Protein AF-A0A7V1NPE7-F1 (afdb_monomer)

Sequence (111 aa):
MKSLKILALRIFLSIFAISLVIPVFSGVSFAKFYCPLGYSYNSKIHLCVGKKGLKGYNAIPSTKINVFKEKNRTYTCPNGYVYSKKMQLCEGTGHFKGNTAQPTVEPIVQK

Radius of gyration: 28.36 Å; Cα contacts (8 Å, |Δi|>4): 154; chains: 1; bounding box: 99×27×64 Å

Solvent-accessible surface area (backbone atoms only — not comparable to full-atom values): 7250 Å² total; per-residue (Å²): 141,84,93,76,82,74,74,78,78,69,64,79,79,75,79,84,80,80,78,80,79,67,79,77,73,70,76,82,77,73,81,60,71,47,30,56,72,61,35,42,76,37,83,93,74,69,31,11,38,27,45,78,97,36,54,92,44,73,44,83,48,33,76,61,71,74,74,77,86,67,90,61,58,47,74,47,47,61,92,57,35,47,73,34,82,90,68,52,28,12,38,28,39,80,96,38,52,91,44,71,32,58,50,49,75,46,74,61,79,83,126

Foldseek 3Di:
DDPPPPPPPPPVVVPPPDPDPPVPPPDPPDQDWADAPQWDQDPVVRWTAGHDVRHPDTDHTDSDQPDDPDPFKDWADDPQWDQDPVRCWTAGHDVRHPDTHHTDIDGNPPD

pLDDT: mean 71.82, std 15.17, range [44.81, 92.31]

Mean predicted aligned error: 15.52 Å

Secondary structure (DSSP, 8-state):
----SSSTTSSTTSSSSS---------------B--TTEEEETTTTEEEE-GGGTT-EEPPBSS------SSEEEEPPTTEEEETTTTEEEE-GGGTT-EEPPEEEE----

Structure (mmCIF, N/CA/C/O backbone):
data_AF-A0A7V1NPE7-F1
#
_entry.id   AF-A0A7V1NPE7-F1
#
loop_
_atom_site.group_PDB
_atom_site.id
_atom_site.type_symbol
_atom_site.label_atom_id
_atom_site.label_alt_id
_atom_site.label_comp_id
_atom_site.label_asym_id
_atom_site.label_entity_id
_atom_site.label_seq_id
_atom_site.pdbx_PDB_ins_code
_atom_site.Cartn_x
_atom_site.Cartn_y
_atom_site.Cartn_z
_atom_site.occupancy
_atom_site.B_iso_or_equiv
_atom_site.auth_seq_id
_atom_site.auth_comp_id
_atom_site.auth_asym_id
_atom_site.auth_atom_id
_atom_site.pdbx_PDB_model_num
ATOM 1 N N . MET A 1 1 ? 70.057 -8.469 45.716 1.00 47.12 1 MET A N 1
ATOM 2 C CA . MET A 1 1 ? 69.039 -9.234 44.955 1.00 47.12 1 MET A CA 1
ATOM 3 C C . MET A 1 1 ? 67.661 -8.997 45.562 1.00 47.12 1 MET A C 1
ATOM 5 O O . MET A 1 1 ? 67.569 -8.978 46.780 1.00 47.12 1 MET A O 1
ATOM 9 N N . LYS A 1 2 ? 66.620 -8.907 44.718 1.00 44.81 2 LYS A N 1
ATOM 10 C CA . LYS A 1 2 ? 65.174 -8.848 45.046 1.00 44.81 2 LYS A CA 1
ATOM 11 C C . LYS A 1 2 ? 64.544 -7.453 45.232 1.00 44.81 2 LYS A C 1
ATOM 13 O O . LYS A 1 2 ? 63.682 -7.271 46.081 1.00 44.81 2 LYS A O 1
ATOM 18 N N . SER A 1 3 ? 64.877 -6.510 44.347 1.00 47.38 3 SER A N 1
ATOM 19 C CA . SER A 1 3 ? 63.945 -5.439 43.955 1.00 47.38 3 SER A CA 1
ATOM 20 C C . SER A 1 3 ? 63.245 -5.867 42.664 1.00 47.38 3 SER A C 1
ATOM 22 O O . SER A 1 3 ? 63.726 -5.594 41.572 1.00 47.38 3 SER A O 1
ATOM 24 N N . LEU A 1 4 ? 62.191 -6.679 42.781 1.00 48.16 4 LEU A N 1
ATOM 25 C CA . LEU A 1 4 ? 61.364 -7.085 41.634 1.00 48.16 4 LEU A CA 1
ATOM 26 C C . LEU A 1 4 ? 59.977 -7.578 42.088 1.00 48.16 4 LEU A C 1
ATOM 28 O O . LEU A 1 4 ? 59.441 -8.544 41.562 1.00 48.16 4 LEU A O 1
ATOM 32 N N . LYS A 1 5 ? 59.401 -6.959 43.127 1.00 47.84 5 LYS A N 1
ATOM 33 C CA . LYS A 1 5 ? 58.033 -7.265 43.596 1.00 47.84 5 LYS A CA 1
ATOM 34 C C . LYS A 1 5 ? 56.986 -6.228 43.167 1.00 47.84 5 LYS A C 1
ATOM 36 O O . LYS A 1 5 ? 55.833 -6.342 43.556 1.00 47.84 5 LYS A O 1
ATOM 41 N N . ILE A 1 6 ? 57.359 -5.234 42.358 1.00 49.16 6 ILE A N 1
ATOM 42 C CA . ILE A 1 6 ? 56.474 -4.102 42.020 1.00 49.16 6 ILE A CA 1
ATOM 43 C C . ILE A 1 6 ? 55.815 -4.257 40.633 1.00 49.16 6 ILE A C 1
ATOM 45 O O . ILE A 1 6 ? 54.878 -3.536 40.310 1.00 49.16 6 ILE A O 1
ATOM 49 N N . LEU A 1 7 ? 56.215 -5.246 39.823 1.00 45.75 7 LEU A N 1
ATOM 50 C CA . LEU A 1 7 ? 55.693 -5.392 38.455 1.00 45.75 7 LEU A CA 1
ATOM 51 C C . LEU A 1 7 ? 54.430 -6.269 38.335 1.00 45.75 7 LEU A C 1
ATOM 53 O O . LEU A 1 7 ? 53.738 -6.205 37.326 1.00 45.75 7 LEU A O 1
ATOM 57 N N . ALA A 1 8 ? 54.083 -7.055 39.359 1.00 47.69 8 ALA A N 1
ATOM 58 C CA . ALA A 1 8 ? 52.941 -7.978 39.294 1.00 47.69 8 ALA A CA 1
ATOM 59 C C . ALA A 1 8 ? 51.580 -7.334 39.637 1.00 47.69 8 ALA A C 1
ATOM 61 O O . ALA A 1 8 ? 50.541 -7.939 39.393 1.00 47.69 8 ALA A O 1
ATOM 62 N N . LEU A 1 9 ? 51.558 -6.103 40.166 1.00 45.94 9 LEU A N 1
ATOM 63 C CA . LEU A 1 9 ? 50.326 -5.447 40.635 1.00 45.94 9 LEU A CA 1
ATOM 64 C C . LEU A 1 9 ? 49.766 -4.388 39.667 1.00 45.94 9 LEU A C 1
ATOM 66 O O . LEU A 1 9 ? 48.840 -3.663 40.012 1.00 45.94 9 LEU A O 1
ATOM 70 N N . ARG A 1 10 ? 50.308 -4.270 38.449 1.00 44.97 10 ARG A N 1
ATOM 71 C CA . ARG A 1 10 ? 49.796 -3.328 37.432 1.00 44.97 10 ARG A CA 1
ATOM 72 C C . ARG A 1 10 ? 49.168 -3.978 36.202 1.00 44.97 10 ARG A C 1
ATOM 74 O O . ARG A 1 10 ? 48.745 -3.261 35.306 1.00 44.97 10 ARG A O 1
ATOM 81 N N . ILE A 1 11 ? 49.049 -5.305 36.169 1.00 47.84 11 ILE A N 1
ATOM 82 C CA . ILE A 1 11 ? 48.444 -6.016 35.028 1.00 47.84 11 ILE A CA 1
ATOM 83 C C . ILE A 1 11 ? 46.983 -6.421 35.313 1.00 47.84 11 ILE A C 1
ATOM 85 O O . ILE A 1 11 ? 46.193 -6.569 34.387 1.00 47.84 11 ILE A O 1
ATOM 89 N N . PHE A 1 12 ? 46.554 -6.477 36.581 1.00 45.03 12 PHE A N 1
ATOM 90 C CA . PHE A 1 12 ? 45.164 -6.818 36.931 1.00 45.03 12 PHE A CA 1
ATOM 91 C C . PHE A 1 12 ? 44.149 -5.665 36.823 1.00 45.03 12 PHE A C 1
ATOM 93 O O . PHE A 1 12 ? 42.948 -5.909 36.865 1.00 45.03 12 PHE A O 1
ATOM 100 N N . LEU A 1 13 ? 44.595 -4.425 36.606 1.00 45.62 13 LEU A N 1
ATOM 101 C CA . LEU A 1 13 ? 43.715 -3.277 36.318 1.00 45.62 13 LEU A CA 1
ATOM 102 C C . LEU A 1 13 ? 43.437 -3.096 34.812 1.00 45.62 13 LEU A C 1
ATOM 104 O O . LEU A 1 13 ? 42.883 -2.085 34.399 1.00 45.62 13 LEU A O 1
ATOM 108 N N . SER A 1 14 ? 43.794 -4.092 33.994 1.00 48.62 14 SER A N 1
ATOM 109 C CA . SER A 1 14 ? 43.632 -4.090 32.535 1.00 48.62 14 SER A CA 1
ATOM 110 C C . SER A 1 14 ? 42.280 -4.636 32.039 1.00 48.62 14 SER A C 1
ATOM 112 O O . SER A 1 14 ? 42.110 -4.783 30.832 1.00 48.62 14 SER A O 1
ATOM 114 N N . ILE A 1 15 ? 41.335 -4.998 32.921 1.00 52.81 15 ILE A N 1
ATOM 115 C CA . ILE A 1 15 ? 40.168 -5.819 32.515 1.00 52.81 15 ILE A CA 1
ATOM 116 C C . ILE A 1 15 ? 38.796 -5.189 32.840 1.00 52.81 15 ILE A C 1
ATOM 118 O O . ILE A 1 15 ? 37.791 -5.655 32.319 1.00 52.81 15 ILE A O 1
ATOM 122 N N . PHE A 1 16 ? 38.690 -4.103 33.615 1.00 49.34 16 PHE A N 1
ATOM 123 C CA . PHE A 1 16 ? 37.370 -3.649 34.107 1.00 49.34 16 PHE A CA 1
ATOM 124 C C . PHE A 1 16 ? 37.134 -2.129 34.085 1.00 49.34 16 PHE A C 1
ATOM 126 O O . PHE A 1 16 ? 36.627 -1.558 35.039 1.00 49.34 16 PHE A O 1
ATOM 133 N N . ALA A 1 17 ? 37.501 -1.454 32.998 1.00 50.12 17 ALA A N 1
ATOM 134 C CA . ALA A 1 17 ? 37.016 -0.111 32.639 1.00 50.12 17 ALA A CA 1
ATOM 135 C C . ALA A 1 17 ? 37.616 0.209 31.266 1.00 50.12 17 ALA A C 1
ATOM 137 O O . ALA A 1 17 ? 38.758 0.624 31.163 1.00 50.12 17 ALA A O 1
ATOM 138 N N . ILE A 1 18 ? 36.974 -0.113 30.156 1.00 53.44 18 ILE A N 1
ATOM 139 C CA . ILE A 1 18 ? 35.916 0.720 29.609 1.00 53.44 18 ILE A CA 1
ATOM 140 C C . ILE A 1 18 ? 34.860 -0.223 29.057 1.00 53.44 18 ILE A C 1
ATOM 142 O O . ILE A 1 18 ? 35.050 -0.910 28.055 1.00 53.44 18 ILE A O 1
ATOM 146 N N . SER A 1 19 ? 33.752 -0.256 29.784 1.00 51.00 19 SER A N 1
ATOM 147 C CA . SER A 1 19 ? 32.465 -0.759 29.357 1.00 51.00 19 SER A CA 1
ATOM 148 C C . SER A 1 19 ? 32.219 -0.373 27.905 1.00 51.00 19 SER A C 1
ATOM 150 O O . SER A 1 19 ? 32.039 0.799 27.589 1.00 51.00 19 SER A O 1
ATOM 152 N N . LEU A 1 20 ? 32.269 -1.383 27.038 1.00 50.03 20 LEU A N 1
ATOM 153 C CA . LEU A 1 20 ? 31.231 -1.678 26.063 1.00 50.03 20 LEU A CA 1
ATOM 154 C C . LEU A 1 20 ? 30.398 -0.441 25.694 1.00 50.03 20 LEU A C 1
ATOM 156 O O . LEU A 1 20 ? 29.242 -0.303 26.096 1.00 50.03 20 LEU A O 1
ATOM 160 N N . VAL A 1 21 ? 30.992 0.467 24.921 1.00 52.09 21 VAL A N 1
ATOM 161 C CA . VAL A 1 21 ? 30.219 1.446 24.165 1.00 52.09 21 VAL A CA 1
ATOM 162 C C . VAL A 1 21 ? 29.552 0.626 23.069 1.00 52.09 21 VAL A C 1
ATOM 164 O O . VAL A 1 21 ? 30.070 0.507 21.967 1.00 52.09 21 VAL A O 1
ATOM 167 N N . ILE A 1 22 ? 28.447 -0.045 23.406 1.00 58.47 22 ILE A N 1
ATOM 168 C CA . ILE A 1 22 ? 27.469 -0.457 22.411 1.00 58.47 22 ILE A CA 1
ATOM 169 C C . ILE A 1 22 ? 26.956 0.878 21.880 1.00 58.47 22 ILE A C 1
ATOM 171 O O . ILE A 1 22 ? 26.278 1.584 22.636 1.00 58.47 22 ILE A O 1
ATOM 175 N N . PRO A 1 23 ? 27.256 1.292 20.637 1.00 52.34 23 PRO A N 1
ATOM 176 C CA . PRO A 1 23 ? 26.407 2.291 20.043 1.00 52.34 23 PRO A CA 1
ATOM 177 C C . PRO A 1 23 ? 25.062 1.584 19.906 1.00 52.34 23 PRO A C 1
ATOM 179 O O . PRO A 1 23 ? 24.863 0.726 19.044 1.00 52.34 23 PRO A O 1
ATOM 182 N N . VAL A 1 24 ? 24.154 1.886 20.832 1.00 54.69 24 VAL A N 1
ATOM 183 C CA . VAL A 1 24 ? 22.728 1.691 20.635 1.00 54.69 24 VAL A CA 1
ATOM 184 C C . VAL A 1 24 ? 22.417 2.576 19.438 1.00 54.69 24 VAL A C 1
ATOM 186 O O . VAL A 1 24 ? 22.113 3.757 19.578 1.00 54.69 24 VAL A O 1
ATOM 189 N N . PHE A 1 25 ? 22.609 2.035 18.235 1.00 55.06 25 PHE A N 1
ATOM 190 C CA . PHE A 1 25 ? 22.062 2.608 17.025 1.00 55.06 25 PHE A CA 1
ATOM 191 C C . PHE A 1 25 ? 20.560 2.406 17.149 1.00 55.06 25 PHE A C 1
ATOM 193 O O . PHE A 1 25 ? 19.988 1.408 16.714 1.00 55.06 25 PHE A O 1
ATOM 200 N N . SER A 1 26 ? 19.963 3.353 17.870 1.00 52.81 26 SER A N 1
ATOM 201 C CA . SER A 1 26 ? 18.548 3.642 17.940 1.00 52.81 26 SER A CA 1
ATOM 202 C C . SER A 1 26 ? 17.959 3.398 16.564 1.00 52.81 26 SER A C 1
ATOM 204 O O . SER A 1 26 ? 18.415 3.986 15.581 1.00 52.81 26 SER A O 1
ATOM 206 N N . GLY A 1 27 ? 17.015 2.458 16.512 1.00 54.00 27 GLY A N 1
ATOM 207 C CA . GLY A 1 27 ? 16.466 1.912 15.283 1.00 54.00 27 GLY A CA 1
ATOM 208 C C . GLY A 1 27 ? 16.203 3.002 14.256 1.00 54.00 27 GLY A C 1
ATOM 209 O O . GLY A 1 27 ? 15.397 3.906 14.481 1.00 54.00 27 GLY A O 1
ATOM 210 N N . VAL A 1 28 ? 16.897 2.901 13.124 1.00 50.69 28 VAL A N 1
ATOM 211 C CA . VAL A 1 28 ? 16.593 3.693 11.939 1.00 50.69 28 VAL A CA 1
ATOM 212 C C . VAL A 1 28 ? 15.163 3.333 11.547 1.00 50.69 28 VAL A C 1
ATOM 214 O O . VAL A 1 28 ? 14.897 2.271 10.985 1.00 50.69 28 VAL A O 1
ATOM 217 N N . SER A 1 29 ? 14.214 4.187 11.928 1.00 52.22 29 SER A N 1
ATOM 218 C CA . SER A 1 29 ? 12.818 4.052 11.536 1.00 52.22 29 SER A CA 1
ATOM 219 C C . SER A 1 29 ? 12.728 4.439 10.068 1.00 52.22 29 SER A C 1
ATOM 221 O O . SER A 1 29 ? 12.638 5.615 9.715 1.00 52.22 29 SER A O 1
ATOM 223 N N . PHE A 1 30 ? 12.830 3.447 9.186 1.00 62.09 30 PHE A N 1
ATOM 224 C CA . PHE A 1 30 ? 12.586 3.659 7.769 1.00 62.09 30 PHE A CA 1
ATOM 225 C C . PHE A 1 30 ? 11.113 4.031 7.600 1.00 62.09 30 PHE A C 1
ATOM 227 O O . PHE A 1 30 ? 10.225 3.196 7.791 1.00 62.09 30 PHE A O 1
ATOM 234 N N . ALA A 1 31 ? 10.849 5.294 7.257 1.00 66.38 31 ALA A N 1
ATOM 235 C CA . ALA A 1 31 ? 9.513 5.730 6.888 1.00 66.38 31 ALA A CA 1
ATOM 236 C C . ALA A 1 31 ? 9.007 4.832 5.750 1.00 66.38 31 ALA A C 1
ATOM 238 O O . ALA A 1 31 ? 9.604 4.763 4.673 1.00 66.38 31 ALA A O 1
ATOM 239 N N . LYS A 1 32 ? 7.930 4.087 6.012 1.00 74.38 32 LYS A N 1
ATOM 240 C CA . LYS A 1 32 ? 7.347 3.177 5.030 1.00 74.38 32 LYS A CA 1
ATOM 241 C C . LYS A 1 32 ? 6.417 3.972 4.121 1.00 74.38 32 LYS A C 1
ATOM 243 O O . LYS A 1 32 ? 5.392 4.477 4.570 1.00 74.38 32 LYS A O 1
ATOM 248 N N . PHE A 1 33 ? 6.799 4.089 2.854 1.00 79.69 33 PHE A N 1
ATOM 249 C CA . PHE A 1 33 ? 6.026 4.792 1.836 1.00 79.69 33 PHE A CA 1
ATOM 250 C C . PHE A 1 33 ? 5.124 3.821 1.077 1.00 79.69 33 PHE A C 1
ATOM 252 O O . PHE A 1 33 ? 5.563 2.760 0.630 1.00 79.69 33 PHE A O 1
ATOM 259 N N . TYR A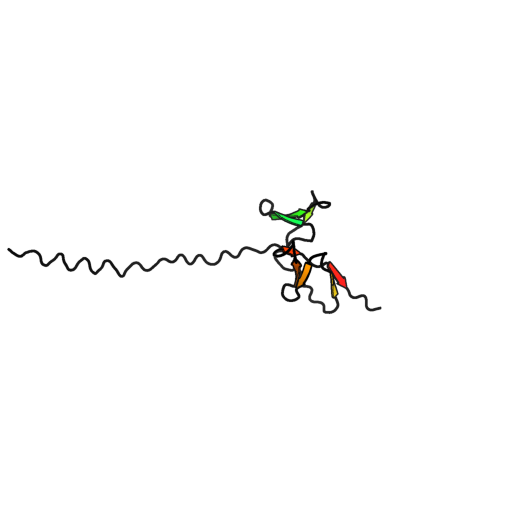 1 34 ? 3.866 4.209 0.906 1.00 80.69 34 TYR A N 1
ATOM 260 C CA . TYR A 1 34 ? 2.859 3.461 0.170 1.00 80.69 34 TYR A CA 1
ATOM 261 C C . TYR A 1 34 ? 2.542 4.177 -1.134 1.00 80.69 34 TYR A C 1
ATOM 263 O O . TYR A 1 34 ? 2.235 5.371 -1.139 1.00 80.69 34 TYR A O 1
ATOM 271 N N . CYS A 1 35 ? 2.607 3.426 -2.231 1.00 80.69 35 CYS A N 1
ATOM 272 C CA . CYS A 1 35 ? 2.276 3.916 -3.558 1.00 80.69 35 CYS A CA 1
ATOM 273 C C . CYS A 1 35 ? 0.941 3.354 -4.052 1.00 80.69 35 CYS A C 1
ATOM 275 O O . CYS A 1 35 ? 0.597 2.215 -3.710 1.00 80.69 35 CYS A O 1
ATOM 277 N N . PRO A 1 36 ? 0.215 4.115 -4.889 1.00 76.31 36 PRO A N 1
ATOM 278 C CA . PRO A 1 36 ? -0.948 3.604 -5.600 1.00 76.31 36 PRO A CA 1
ATOM 279 C C . PRO A 1 36 ? -0.584 2.416 -6.497 1.00 76.31 36 PRO A C 1
ATOM 281 O O . PRO A 1 36 ? 0.575 2.233 -6.889 1.00 76.31 36 PRO A O 1
ATOM 284 N N . LEU A 1 37 ? -1.587 1.612 -6.852 1.00 73.31 37 LEU A N 1
ATOM 285 C CA . LEU A 1 37 ? -1.402 0.486 -7.760 1.00 73.31 37 LEU A CA 1
ATOM 286 C C . LEU A 1 37 ? -0.804 0.943 -9.092 1.00 73.31 37 LEU A C 1
ATOM 288 O O . LEU A 1 37 ? -1.208 1.948 -9.667 1.00 73.31 37 LEU A O 1
ATOM 292 N N . GLY A 1 38 ? 0.153 0.168 -9.594 1.00 70.38 38 GLY A N 1
ATOM 293 C CA . GLY A 1 38 ? 0.838 0.490 -10.839 1.00 70.38 38 GLY A CA 1
ATOM 294 C C . GLY A 1 38 ? 1.935 1.535 -10.668 1.00 70.38 38 GLY A C 1
ATOM 295 O O . GLY A 1 38 ? 2.637 1.795 -11.636 1.00 70.38 38 GLY A O 1
ATOM 296 N N . TYR A 1 39 ? 2.160 2.058 -9.460 1.00 79.19 39 TYR A N 1
ATOM 297 C CA . TYR A 1 39 ? 3.297 2.913 -9.144 1.00 79.19 39 TYR A CA 1
ATOM 298 C C . TYR A 1 39 ? 4.314 2.198 -8.248 1.00 79.19 39 TYR A C 1
ATOM 300 O O . TYR A 1 39 ? 4.050 1.163 -7.636 1.00 79.19 39 TYR A O 1
ATOM 308 N N . SER A 1 40 ? 5.534 2.718 -8.178 1.00 82.00 40 SER A N 1
ATOM 309 C CA . SER A 1 40 ? 6.571 2.231 -7.269 1.00 82.00 40 SER A CA 1
ATOM 310 C C . SER A 1 40 ? 7.384 3.375 -6.712 1.00 82.00 40 SER A C 1
ATOM 312 O O . SER A 1 40 ? 7.716 4.309 -7.437 1.00 82.00 40 SER A O 1
ATOM 314 N N . TYR A 1 41 ? 7.687 3.300 -5.419 1.00 83.88 41 TYR A N 1
ATOM 315 C CA . TYR A 1 41 ? 8.410 4.362 -4.741 1.00 83.88 41 TYR A CA 1
ATOM 316 C C . TYR A 1 41 ? 9.829 4.463 -5.300 1.00 83.88 41 TYR A C 1
ATOM 318 O O . TYR A 1 41 ? 10.582 3.489 -5.290 1.00 83.88 41 TYR A O 1
ATOM 326 N N . ASN A 1 42 ? 10.181 5.643 -5.797 1.00 85.94 42 ASN A N 1
ATOM 327 C CA . ASN A 1 42 ? 11.520 5.978 -6.237 1.00 85.94 42 ASN A CA 1
ATOM 328 C C . ASN A 1 42 ? 12.162 6.882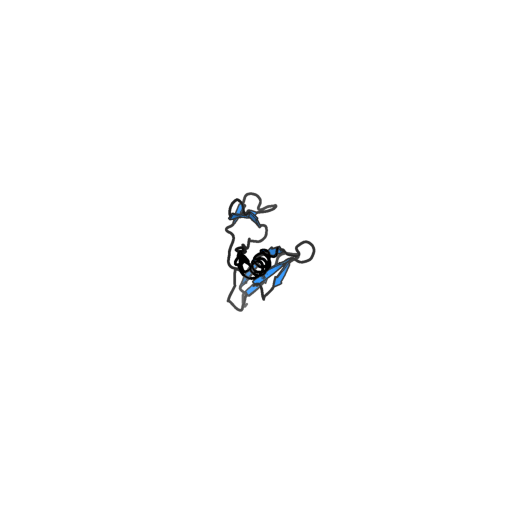 -5.184 1.00 85.94 42 ASN A C 1
ATOM 330 O O . ASN A 1 42 ? 11.806 8.053 -5.054 1.00 85.94 42 ASN A O 1
ATOM 334 N N . SER A 1 43 ? 13.133 6.335 -4.454 1.00 84.88 43 SER A N 1
ATOM 335 C CA . SER A 1 43 ? 13.830 7.037 -3.376 1.00 84.88 43 SER A CA 1
ATOM 336 C C . SER A 1 43 ? 14.662 8.228 -3.848 1.00 84.88 43 SER A C 1
ATOM 338 O O . SER A 1 43 ? 14.912 9.114 -3.045 1.00 84.88 43 SER A O 1
ATOM 340 N N . LYS A 1 44 ? 15.066 8.285 -5.127 1.00 87.94 44 LYS A N 1
ATOM 341 C CA . LYS A 1 44 ? 15.863 9.403 -5.662 1.00 87.94 44 LYS A CA 1
ATOM 342 C C . LYS A 1 44 ? 15.051 10.686 -5.806 1.00 87.94 44 LYS A C 1
ATOM 344 O O . LYS A 1 44 ? 15.603 11.770 -5.690 1.00 87.94 44 LYS A O 1
ATOM 349 N N . ILE A 1 45 ? 13.760 10.550 -6.101 1.00 87.75 45 ILE A N 1
ATOM 350 C CA . ILE A 1 45 ? 12.854 11.683 -6.341 1.00 87.75 45 ILE A CA 1
ATOM 351 C C . ILE A 1 45 ? 11.740 11.773 -5.296 1.00 87.75 45 ILE A C 1
ATOM 353 O O . ILE A 1 45 ? 10.868 12.623 -5.416 1.00 87.75 45 ILE A O 1
ATOM 357 N N . HIS A 1 46 ? 11.742 10.882 -4.300 1.00 85.38 46 HIS A N 1
ATOM 358 C CA . HIS A 1 46 ? 10.731 10.789 -3.244 1.00 85.38 46 HIS A CA 1
ATOM 359 C C . HIS A 1 46 ? 9.281 10.730 -3.755 1.00 85.38 46 HIS A C 1
ATOM 361 O O . HIS A 1 46 ? 8.358 11.190 -3.087 1.00 85.38 46 HIS A O 1
ATOM 367 N N . LEU A 1 47 ? 9.070 10.135 -4.934 1.00 85.88 47 LEU A N 1
ATOM 368 C CA . LEU A 1 47 ? 7.760 10.009 -5.572 1.00 85.88 47 LEU A CA 1
ATOM 369 C C . LEU A 1 47 ? 7.461 8.567 -5.964 1.00 85.88 47 LEU A C 1
ATOM 371 O O . LEU A 1 47 ? 8.355 7.755 -6.204 1.00 85.88 47 LEU A O 1
ATOM 375 N N . CYS A 1 48 ? 6.175 8.255 -6.060 1.00 87.06 48 CYS A N 1
ATOM 376 C CA . CYS A 1 48 ? 5.705 7.029 -6.676 1.00 87.06 48 CYS A CA 1
ATOM 377 C C . CYS A 1 48 ? 5.741 7.201 -8.194 1.00 87.06 48 CYS A C 1
ATOM 379 O O . CYS A 1 48 ? 5.073 8.084 -8.721 1.00 87.06 48 CYS A O 1
ATOM 381 N N . VAL A 1 49 ? 6.494 6.360 -8.898 1.00 88.44 49 VAL A N 1
ATOM 382 C CA . VAL A 1 49 ? 6.637 6.406 -10.360 1.00 88.44 49 VAL A CA 1
ATOM 383 C C . VAL A 1 49 ? 5.802 5.310 -10.992 1.00 88.44 49 VAL A C 1
ATOM 385 O O . VAL A 1 49 ? 5.900 4.148 -10.589 1.00 88.44 49 VAL A O 1
ATOM 388 N N . GLY A 1 50 ? 4.986 5.675 -11.977 1.00 81.31 50 GLY A N 1
ATOM 389 C CA . GLY A 1 50 ? 4.125 4.742 -12.685 1.00 81.31 50 GLY A CA 1
ATOM 390 C C . GLY A 1 50 ? 4.914 3.731 -13.521 1.00 81.31 50 GLY A C 1
ATOM 391 O O . GLY A 1 50 ? 5.963 4.021 -14.099 1.00 81.31 50 GLY A O 1
ATOM 392 N N . LYS A 1 51 ? 4.401 2.505 -13.580 1.00 80.75 51 LYS A N 1
ATOM 393 C CA . LYS A 1 51 ? 4.915 1.378 -14.361 1.00 80.75 51 LYS A CA 1
ATOM 394 C C . LYS A 1 51 ? 3.976 1.092 -15.536 1.00 80.75 51 LYS A C 1
ATOM 396 O O . LYS A 1 51 ? 2.778 1.362 -15.472 1.00 80.75 51 LYS A O 1
ATOM 401 N N . LYS A 1 52 ? 4.507 0.461 -16.591 1.00 84.75 52 LYS A N 1
ATOM 402 C CA . LYS A 1 52 ? 3.751 0.052 -17.794 1.00 84.75 52 LYS A CA 1
ATOM 403 C C . LYS A 1 52 ? 2.989 1.239 -18.413 1.00 84.75 52 LYS A C 1
ATOM 405 O O . LYS A 1 52 ? 3.627 2.227 -18.752 1.00 84.75 52 LYS A O 1
ATOM 410 N N . GLY A 1 53 ? 1.662 1.163 -18.532 1.00 76.62 53 GLY A N 1
ATOM 411 C CA . GLY A 1 53 ? 0.822 2.226 -19.098 1.00 76.62 53 GLY A CA 1
ATOM 412 C C . GLY A 1 53 ? 0.791 3.526 -18.285 1.00 76.62 53 GLY A C 1
ATOM 413 O O . GLY A 1 53 ? 0.313 4.532 -18.783 1.00 76.62 53 GLY A O 1
ATOM 414 N N . LEU A 1 54 ? 1.329 3.525 -17.061 1.00 78.69 54 LEU A N 1
ATOM 415 C CA . LEU A 1 54 ? 1.462 4.715 -16.214 1.00 78.69 54 LEU A CA 1
ATOM 416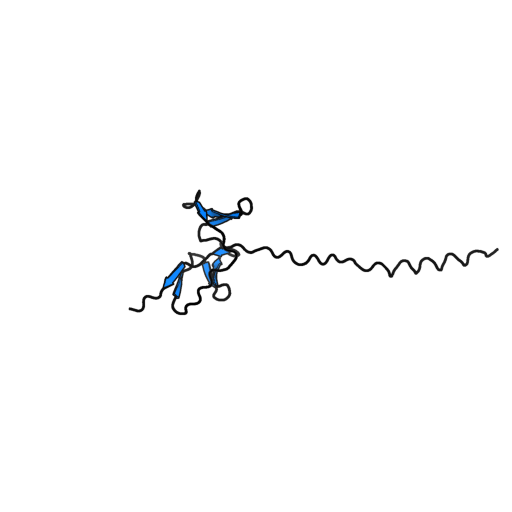 C C . LEU A 1 54 ? 2.882 5.308 -16.263 1.00 78.69 54 LEU A C 1
ATOM 418 O O . LEU A 1 54 ? 3.212 6.206 -15.490 1.00 78.69 54 LEU A O 1
ATOM 422 N N . LYS A 1 55 ? 3.759 4.794 -17.135 1.00 84.19 55 LYS A N 1
ATOM 423 C CA . LYS A 1 55 ? 5.138 5.277 -17.262 1.00 84.19 55 LYS A CA 1
ATOM 424 C C . LYS A 1 55 ? 5.136 6.752 -17.676 1.00 84.19 55 LYS A C 1
ATOM 426 O O . LYS A 1 55 ? 4.483 7.121 -18.642 1.00 84.19 55 LYS A O 1
ATOM 431 N N . GLY A 1 56 ? 5.881 7.577 -16.943 1.00 83.12 56 GLY A N 1
ATOM 432 C CA . GLY A 1 56 ? 5.918 9.034 -17.134 1.00 83.12 56 GLY A CA 1
ATOM 433 C C . GLY A 1 56 ? 5.005 9.814 -16.184 1.00 83.12 56 GLY A C 1
ATOM 434 O O . GLY A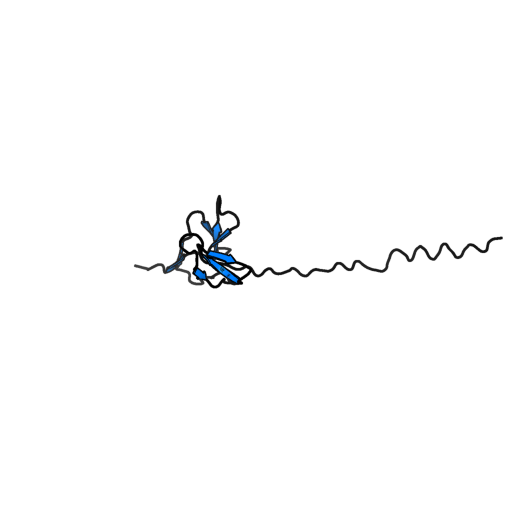 1 56 ? 5.193 11.016 -16.031 1.00 83.12 56 GLY A O 1
ATOM 435 N N . TYR A 1 57 ? 4.088 9.143 -15.481 1.00 84.31 57 TYR A N 1
ATOM 436 C CA . TYR A 1 57 ? 3.262 9.759 -14.445 1.00 84.31 57 TYR A CA 1
ATOM 437 C C . TYR A 1 57 ? 3.850 9.515 -13.054 1.00 84.31 57 TYR A C 1
ATOM 439 O O . TYR A 1 57 ? 4.332 8.420 -12.746 1.00 84.31 57 TYR A O 1
ATOM 447 N N . ASN A 1 58 ? 3.746 10.528 -12.193 1.00 86.81 58 ASN A N 1
ATOM 448 C CA . ASN A 1 58 ? 4.158 10.465 -10.795 1.00 86.81 58 ASN A CA 1
ATOM 449 C C . ASN A 1 58 ? 2.950 10.636 -9.869 1.00 86.81 58 ASN A C 1
ATOM 451 O O . ASN A 1 58 ? 2.000 11.341 -10.198 1.00 86.81 58 ASN A O 1
ATOM 455 N N . ALA A 1 59 ? 3.012 10.010 -8.699 1.00 82.56 59 ALA A N 1
ATOM 456 C CA . ALA A 1 59 ? 2.041 10.162 -7.626 1.00 82.56 59 ALA A CA 1
ATOM 457 C C . ALA A 1 59 ? 2.756 10.456 -6.303 1.00 82.56 59 ALA A C 1
ATOM 459 O O . ALA A 1 59 ? 3.901 10.045 -6.087 1.00 82.56 59 ALA A O 1
ATOM 460 N N . ILE A 1 60 ? 2.069 11.165 -5.409 1.00 82.94 60 ILE A N 1
ATOM 461 C CA . ILE A 1 60 ? 2.597 11.485 -4.084 1.00 82.94 60 ILE A CA 1
ATOM 462 C C . ILE A 1 60 ? 2.531 10.215 -3.217 1.00 82.94 60 ILE A C 1
ATOM 464 O O . ILE A 1 60 ? 1.450 9.638 -3.069 1.00 82.94 60 ILE A O 1
ATOM 468 N N . PRO A 1 61 ? 3.661 9.749 -2.659 1.00 79.19 61 PRO A N 1
ATOM 469 C CA . PRO A 1 61 ? 3.674 8.620 -1.745 1.00 79.19 61 PRO A CA 1
ATOM 470 C C . PRO A 1 61 ? 3.010 9.007 -0.431 1.00 79.19 61 PRO A C 1
ATOM 472 O O . PRO A 1 61 ? 3.239 10.092 0.101 1.00 79.19 61 PRO A O 1
ATOM 475 N N . SER A 1 62 ? 2.240 8.086 0.139 1.00 77.69 62 SER A N 1
ATOM 476 C CA . SER A 1 62 ? 1.689 8.275 1.477 1.00 77.69 62 SER A CA 1
ATOM 477 C C . SER A 1 62 ? 2.568 7.593 2.520 1.00 77.69 62 SER A C 1
ATOM 479 O O . SER A 1 62 ? 2.975 6.447 2.344 1.00 77.69 62 SER A O 1
ATOM 481 N N . THR A 1 63 ? 2.834 8.269 3.635 1.00 71.56 63 THR A N 1
ATOM 482 C CA . THR A 1 63 ? 3.477 7.677 4.825 1.00 71.56 63 THR A CA 1
ATOM 483 C C . THR A 1 63 ? 2.470 6.987 5.743 1.00 71.56 63 THR A C 1
ATOM 485 O O . THR A 1 63 ? 2.840 6.190 6.604 1.00 71.56 63 THR A O 1
ATOM 488 N N . LYS A 1 64 ? 1.179 7.278 5.556 1.00 69.75 64 LYS A N 1
ATOM 489 C CA . LYS A 1 64 ? 0.076 6.645 6.273 1.00 69.75 64 LYS A CA 1
ATOM 490 C C . LYS A 1 64 ? -0.662 5.713 5.332 1.00 69.75 64 LYS A C 1
ATOM 492 O O . LYS A 1 64 ? -0.934 6.038 4.177 1.00 69.75 64 LYS A O 1
ATOM 497 N N . ILE A 1 65 ? -1.020 4.549 5.842 1.00 68.06 65 ILE A N 1
AT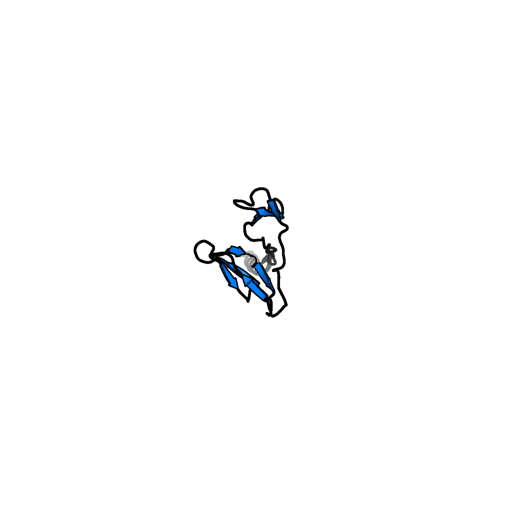OM 498 C CA . ILE A 1 65 ? -1.973 3.693 5.150 1.00 68.06 65 ILE A CA 1
ATOM 499 C C . ILE A 1 65 ? -3.288 4.473 5.066 1.00 68.06 65 ILE A C 1
ATOM 501 O O . ILE A 1 65 ? -3.672 5.119 6.043 1.00 68.06 65 ILE A O 1
ATOM 505 N N . ASN A 1 66 ? -3.956 4.454 3.912 1.00 66.19 66 ASN A N 1
ATOM 506 C CA . ASN A 1 66 ? -5.300 5.011 3.804 1.00 66.19 66 ASN A CA 1
ATOM 507 C C . ASN A 1 66 ? -6.225 4.134 4.658 1.00 66.19 66 ASN A C 1
ATOM 509 O O . ASN A 1 66 ? -6.670 3.076 4.227 1.00 66.19 66 ASN A O 1
ATOM 513 N N . VAL A 1 67 ? -6.425 4.534 5.916 1.00 62.97 67 VAL A N 1
ATOM 514 C CA . VAL A 1 67 ? -7.296 3.838 6.863 1.00 62.97 67 VAL A CA 1
ATOM 515 C C . VAL A 1 67 ? -8.703 4.377 6.671 1.00 62.97 67 VAL A C 1
ATOM 517 O O . VAL A 1 67 ? -9.026 5.490 7.089 1.00 62.97 67 VAL A O 1
ATOM 520 N N . PHE A 1 68 ? -9.544 3.580 6.030 1.00 66.81 68 PHE A N 1
ATOM 521 C CA . PHE A 1 68 ? -10.947 3.907 5.827 1.00 66.81 68 PHE A CA 1
ATOM 522 C C . PHE A 1 68 ? -11.716 3.516 7.097 1.00 66.81 68 PHE A C 1
ATOM 524 O O . PHE A 1 68 ? -11.751 2.344 7.460 1.00 66.81 68 PHE A O 1
ATOM 531 N N . LYS A 1 69 ? -12.279 4.500 7.811 1.00 64.88 69 LYS A N 1
ATOM 532 C CA . LYS A 1 69 ? -12.931 4.293 9.123 1.00 64.88 69 LYS A CA 1
ATOM 533 C C . LYS A 1 69 ? -14.407 3.880 9.038 1.00 64.88 69 LYS A C 1
ATOM 535 O O . LYS A 1 69 ? -15.005 3.539 10.056 1.00 64.88 69 LYS A O 1
ATOM 540 N N . GLU A 1 70 ? -15.008 3.939 7.857 1.00 68.69 70 GLU A N 1
ATOM 541 C CA . GLU A 1 70 ? -16.432 3.659 7.661 1.00 68.69 70 GLU A CA 1
ATOM 542 C C . GLU A 1 70 ? -16.696 2.154 7.528 1.00 68.69 70 GLU A C 1
ATOM 544 O O . GLU A 1 70 ? -15.942 1.435 6.879 1.00 68.69 70 GLU A O 1
ATOM 549 N N . LYS A 1 71 ? -17.788 1.675 8.137 1.00 64.25 71 LYS A N 1
ATOM 550 C CA . LYS A 1 71 ? -18.120 0.241 8.212 1.00 64.25 71 LYS A CA 1
ATOM 551 C C . LYS A 1 71 ? -18.672 -0.348 6.905 1.00 64.25 71 LYS A C 1
ATOM 553 O O . LYS A 1 71 ? -18.615 -1.561 6.738 1.00 64.25 71 LYS A O 1
ATOM 558 N N . ASN A 1 72 ? -19.164 0.487 5.988 1.00 72.56 72 ASN A N 1
ATOM 559 C CA . ASN A 1 72 ? -19.901 0.053 4.796 1.00 72.56 72 ASN A CA 1
ATOM 560 C C . ASN A 1 72 ? -19.122 0.330 3.510 1.00 72.56 72 ASN A C 1
ATOM 562 O O . ASN A 1 72 ? -19.578 1.077 2.641 1.00 72.56 72 ASN A O 1
ATOM 566 N N . ARG A 1 73 ? -17.926 -0.249 3.397 1.00 77.62 73 ARG A N 1
ATOM 567 C CA . ARG A 1 73 ? -17.110 -0.129 2.190 1.00 77.62 73 ARG A CA 1
ATOM 568 C C . ARG A 1 73 ? -16.642 -1.487 1.698 1.00 77.62 73 ARG A C 1
ATOM 570 O O . ARG A 1 73 ? -16.288 -2.355 2.496 1.00 77.62 73 ARG A O 1
ATOM 577 N N . THR A 1 74 ? -16.611 -1.636 0.382 1.00 80.81 74 THR A N 1
ATOM 578 C CA . THR A 1 74 ? -16.010 -2.793 -0.280 1.00 80.81 74 THR A CA 1
ATOM 579 C C . THR A 1 74 ? -14.569 -2.446 -0.631 1.00 80.81 74 THR A C 1
ATOM 581 O O . THR A 1 74 ? -14.308 -1.410 -1.243 1.00 80.81 74 THR A O 1
ATOM 584 N N . TYR A 1 75 ? -13.633 -3.301 -0.215 1.00 83.44 75 TYR A N 1
ATOM 585 C CA . TYR A 1 75 ? -12.208 -3.156 -0.511 1.00 83.44 75 TYR A CA 1
ATOM 586 C C . TYR A 1 75 ? -11.833 -4.130 -1.618 1.00 83.44 75 TYR A C 1
ATOM 588 O O . TYR A 1 75 ? -11.748 -5.337 -1.388 1.00 83.44 75 TYR A O 1
ATOM 596 N N . THR A 1 76 ? -11.585 -3.602 -2.808 1.00 87.56 76 THR A N 1
ATOM 597 C CA . THR A 1 76 ? -11.197 -4.405 -3.964 1.00 87.56 76 THR A CA 1
ATOM 598 C C . THR A 1 76 ? -9.687 -4.344 -4.128 1.00 87.56 76 THR A C 1
ATOM 600 O O . THR A 1 76 ? -9.101 -3.267 -4.268 1.00 87.56 76 THR A O 1
ATOM 603 N N . CYS A 1 77 ? -9.049 -5.513 -4.099 1.00 86.81 77 CYS A N 1
ATOM 604 C CA . CYS A 1 77 ? -7.623 -5.643 -4.355 1.00 86.81 77 CYS A CA 1
ATOM 605 C C . CYS A 1 77 ? -7.349 -6.026 -5.811 1.00 86.81 77 CYS A C 1
ATOM 607 O O . CYS A 1 77 ? -8.145 -6.732 -6.428 1.00 86.81 77 CYS A O 1
ATOM 609 N N . PRO A 1 78 ? -6.208 -5.592 -6.362 1.00 86.00 78 PRO A N 1
ATOM 610 C CA . PRO A 1 78 ? -5.775 -6.029 -7.679 1.00 86.00 78 PRO A CA 1
ATOM 611 C C . PRO A 1 78 ? -5.482 -7.530 -7.726 1.00 86.00 78 PRO A C 1
ATOM 613 O O . PRO A 1 78 ? -5.154 -8.149 -6.714 1.00 86.00 78 PRO A O 1
ATOM 616 N N . ASN A 1 79 ? -5.533 -8.100 -8.932 1.00 88.19 79 ASN A N 1
ATOM 617 C CA . ASN A 1 79 ? -5.250 -9.517 -9.155 1.00 88.19 79 ASN A CA 1
ATOM 618 C C . ASN A 1 79 ? -3.889 -9.930 -8.585 1.00 88.19 79 ASN A C 1
ATOM 620 O O . ASN A 1 79 ? -2.873 -9.267 -8.805 1.00 88.19 79 ASN A O 1
ATOM 624 N N . GLY A 1 80 ? -3.881 -11.057 -7.874 1.00 87.19 80 GLY A N 1
ATOM 625 C CA . GLY A 1 80 ? -2.698 -11.553 -7.177 1.00 87.19 80 GLY A CA 1
ATOM 626 C C . GLY A 1 80 ? -2.429 -10.858 -5.843 1.00 87.19 80 GLY A C 1
ATOM 627 O O . GLY A 1 80 ? -1.369 -11.084 -5.265 1.00 87.19 80 GLY A O 1
ATOM 628 N N . TYR A 1 81 ? -3.360 -10.051 -5.329 1.00 90.88 81 TYR A N 1
ATOM 629 C CA . TYR A 1 81 ? -3.293 -9.474 -3.991 1.00 90.88 81 TYR A CA 1
ATOM 630 C C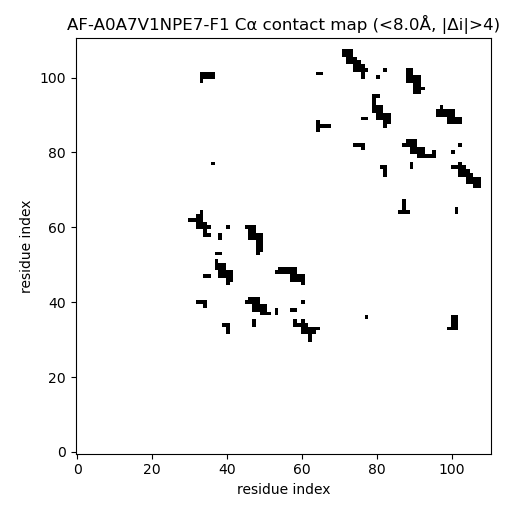 . TYR A 1 81 ? -4.533 -9.830 -3.166 1.00 90.88 81 TYR A C 1
ATOM 632 O O . TYR A 1 81 ? -5.630 -9.969 -3.700 1.00 90.88 81 TYR A O 1
ATOM 640 N N . VAL A 1 82 ? -4.361 -9.930 -1.849 1.00 92.31 82 VAL A N 1
ATOM 641 C CA . VAL A 1 82 ? -5.429 -10.226 -0.885 1.00 92.31 82 VAL A CA 1
ATOM 642 C C . VAL A 1 82 ? -5.521 -9.094 0.130 1.00 92.31 82 VAL A C 1
ATOM 644 O O . VAL A 1 82 ?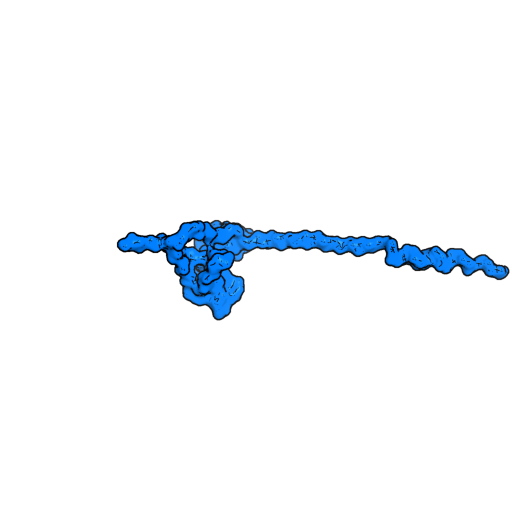 -4.505 -8.621 0.638 1.00 92.31 82 VAL A O 1
ATOM 647 N N . TYR A 1 83 ? -6.739 -8.638 0.428 1.00 88.81 83 TYR A N 1
ATOM 648 C CA . TYR A 1 83 ? -6.940 -7.566 1.397 1.00 88.81 83 TYR A CA 1
ATOM 649 C C . TYR A 1 83 ? -6.633 -8.044 2.821 1.00 88.81 83 TYR A C 1
ATOM 651 O O . TYR A 1 83 ? -7.239 -8.986 3.329 1.00 88.81 83 TYR A O 1
ATOM 659 N N . SER A 1 84 ? -5.720 -7.346 3.487 1.00 87.44 84 SER A N 1
ATOM 660 C CA . SER A 1 84 ? -5.338 -7.565 4.875 1.00 87.44 84 SER A CA 1
ATOM 661 C C . SER A 1 84 ? -5.988 -6.504 5.750 1.00 87.44 84 SER A C 1
ATOM 663 O O . SER A 1 84 ? -5.566 -5.348 5.773 1.00 87.44 84 SER A O 1
ATOM 665 N N . LYS A 1 85 ? -7.007 -6.891 6.527 1.00 83.12 85 LYS A N 1
ATOM 666 C CA . LYS A 1 85 ? -7.702 -5.975 7.451 1.00 83.12 85 LYS A CA 1
ATOM 667 C C . LYS A 1 85 ? -6.779 -5.441 8.552 1.00 83.12 85 LYS A C 1
ATOM 669 O O . LYS A 1 85 ? -6.962 -4.313 9.004 1.00 83.12 85 LYS A O 1
ATOM 674 N N . LYS A 1 86 ? -5.773 -6.228 8.958 1.00 83.44 86 LYS A N 1
ATOM 675 C CA . LYS A 1 86 ? -4.756 -5.825 9.943 1.00 83.44 86 LYS A CA 1
ATOM 676 C C . LYS A 1 86 ? -3.910 -4.668 9.419 1.00 83.44 86 LYS A C 1
ATOM 678 O O . LYS A 1 86 ? -3.654 -3.720 10.152 1.00 83.44 86 LYS A O 1
ATOM 683 N N . MET A 1 87 ? -3.487 -4.755 8.159 1.00 77.56 87 MET A N 1
ATOM 684 C CA . MET A 1 87 ? -2.655 -3.733 7.529 1.00 77.56 87 MET A CA 1
ATOM 685 C C . MET A 1 87 ? -3.464 -2.669 6.793 1.00 77.56 87 MET A C 1
ATOM 687 O O . MET A 1 87 ? -2.876 -1.677 6.406 1.00 77.56 87 MET A O 1
ATOM 691 N N . GLN A 1 88 ? -4.773 -2.844 6.592 1.00 82.44 88 GLN A N 1
ATOM 692 C CA . GLN A 1 88 ? -5.611 -1.972 5.754 1.00 82.44 88 GLN A CA 1
ATOM 693 C C . GLN A 1 88 ? -5.054 -1.818 4.319 1.00 82.44 88 GLN A C 1
ATOM 695 O O . GLN A 1 88 ? -5.220 -0.784 3.675 1.00 82.44 88 GLN A O 1
ATOM 700 N N . LEU A 1 89 ? -4.376 -2.856 3.818 1.00 84.88 89 LEU A N 1
ATOM 701 C CA . LEU A 1 89 ? -3.690 -2.887 2.524 1.00 84.88 89 LEU A CA 1
ATOM 702 C C . LEU A 1 89 ? -3.923 -4.214 1.813 1.00 84.88 89 LEU A C 1
ATOM 704 O O . LEU A 1 89 ? -4.234 -5.223 2.438 1.00 84.88 89 LEU A O 1
ATOM 708 N N . CYS A 1 90 ? -3.703 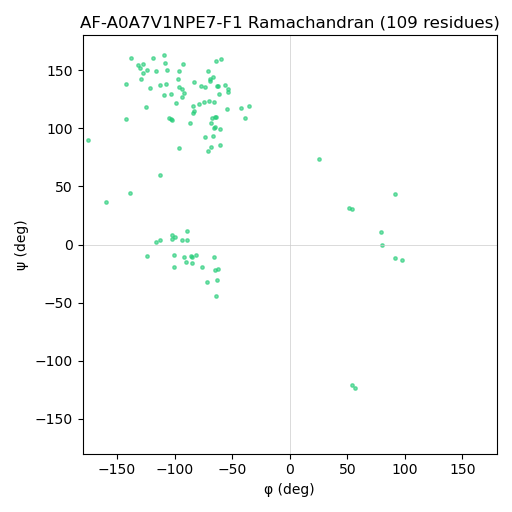-4.214 0.505 1.00 87.94 90 CYS A N 1
ATOM 709 C CA . CYS A 1 90 ? -3.629 -5.422 -0.299 1.00 87.94 90 CYS A CA 1
ATOM 710 C C . CYS A 1 90 ? -2.214 -6.004 -0.210 1.00 87.94 90 CYS A C 1
ATOM 712 O O . CYS A 1 90 ? -1.250 -5.349 -0.612 1.00 87.94 90 CYS A O 1
ATOM 714 N N . GLU A 1 91 ? -2.080 -7.224 0.299 1.00 89.31 91 GLU A N 1
ATOM 715 C CA . GLU A 1 91 ? -0.820 -7.965 0.359 1.00 89.31 91 GLU A CA 1
ATOM 716 C C . GLU A 1 91 ? -0.665 -8.831 -0.890 1.00 89.31 91 GLU A C 1
ATOM 718 O O . GLU A 1 91 ? -1.584 -9.55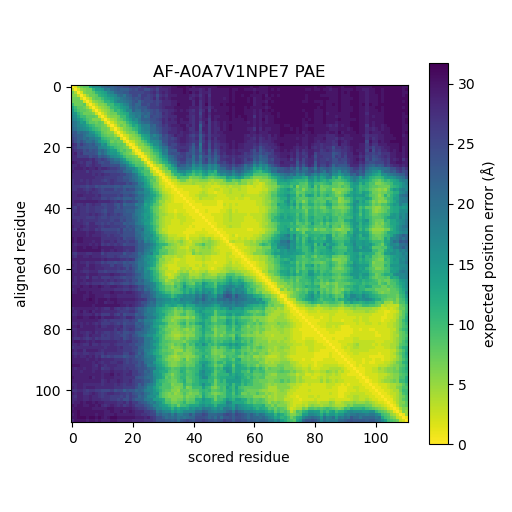3 -1.278 1.00 89.31 91 GLU A O 1
ATOM 723 N N . GLY A 1 92 ? 0.492 -8.740 -1.544 1.00 87.19 92 GLY A N 1
ATOM 724 C CA . GLY A 1 92 ? 0.776 -9.528 -2.735 1.00 87.19 92 GLY A CA 1
ATOM 725 C C . GLY A 1 92 ? 0.928 -11.012 -2.412 1.00 87.19 92 GLY A C 1
ATOM 726 O O . GLY A 1 92 ? 1.522 -11.397 -1.406 1.00 87.19 92 GLY A O 1
ATOM 727 N N . THR A 1 93 ? 0.428 -11.852 -3.308 1.00 90.88 93 THR A N 1
ATOM 728 C CA . THR A 1 93 ? 0.511 -13.316 -3.257 1.00 90.88 93 THR A CA 1
ATOM 729 C C . THR A 1 93 ? 1.264 -13.846 -4.479 1.00 90.88 93 THR A C 1
ATOM 731 O O . THR A 1 93 ? 1.444 -13.137 -5.474 1.00 90.88 93 THR A O 1
ATOM 734 N N . GLY A 1 94 ? 1.770 -15.082 -4.400 1.00 91.88 94 GLY A N 1
ATOM 735 C CA . GLY A 1 94 ? 2.555 -15.696 -5.478 1.00 91.88 94 GLY A CA 1
ATOM 736 C C . GLY A 1 94 ? 3.777 -14.853 -5.861 1.00 91.88 94 GLY A C 1
ATOM 737 O O . GLY A 1 94 ? 4.589 -14.506 -5.005 1.00 91.88 94 GLY A O 1
ATOM 738 N N . HIS A 1 95 ? 3.874 -14.476 -7.139 1.00 86.31 95 HIS A N 1
ATOM 739 C CA . HIS A 1 95 ? 4.953 -13.633 -7.671 1.00 86.31 95 HIS A CA 1
ATOM 740 C C . HIS A 1 95 ? 5.005 -12.225 -7.038 1.00 86.31 95 HIS A C 1
ATOM 742 O O . HIS A 1 95 ? 6.042 -11.567 -7.065 1.00 86.31 95 HIS A O 1
ATOM 748 N N . PHE A 1 96 ? 3.908 -11.744 -6.444 1.00 81.69 96 PHE A N 1
ATOM 749 C CA . PHE A 1 96 ? 3.860 -10.430 -5.796 1.00 81.69 96 PHE A CA 1
ATOM 750 C C . PHE A 1 96 ? 4.156 -10.472 -4.291 1.00 81.69 96 PHE A C 1
ATOM 752 O O . PHE A 1 96 ? 4.085 -9.426 -3.641 1.00 81.69 96 PHE A O 1
ATOM 759 N N . LYS A 1 97 ? 4.498 -11.641 -3.729 1.00 86.69 97 LYS A N 1
ATOM 760 C CA . LYS A 1 97 ? 4.762 -11.815 -2.293 1.00 86.69 97 LYS A CA 1
ATOM 761 C C . LYS A 1 97 ? 5.807 -10.816 -1.782 1.00 86.69 97 LYS A C 1
ATOM 763 O O . LYS A 1 97 ? 6.861 -10.643 -2.383 1.00 86.69 97 LYS A O 1
ATOM 768 N N . GLY A 1 98 ? 5.494 -10.151 -0.668 1.00 79.31 98 GLY A N 1
ATOM 769 C CA . GLY A 1 98 ? 6.333 -9.109 -0.057 1.00 79.31 98 GLY A CA 1
ATOM 770 C C . GLY A 1 98 ? 6.025 -7.681 -0.522 1.00 79.31 98 GLY A C 1
ATOM 771 O O . GLY A 1 98 ? 6.464 -6.729 0.120 1.00 79.31 98 GLY A O 1
ATOM 772 N N . ASN A 1 99 ? 5.223 -7.510 -1.578 1.00 79.75 99 ASN A N 1
ATOM 773 C CA . ASN A 1 99 ? 4.735 -6.201 -2.004 1.00 79.75 99 ASN A CA 1
ATOM 774 C C . ASN A 1 99 ? 3.373 -5.878 -1.380 1.00 79.75 99 ASN A C 1
ATOM 776 O O . ASN A 1 99 ? 2.580 -6.767 -1.073 1.00 79.75 99 ASN A O 1
ATOM 780 N N . THR A 1 100 ? 3.073 -4.585 -1.269 1.00 81.25 100 THR A N 1
ATOM 781 C CA . THR A 1 100 ? 1.768 -4.085 -0.820 1.00 81.25 100 THR A CA 1
ATOM 782 C C . THR A 1 100 ? 1.198 -3.081 -1.811 1.00 81.25 100 THR A C 1
ATOM 784 O O . THR A 1 100 ? 1.958 -2.314 -2.401 1.00 81.25 100 THR A O 1
ATOM 787 N N . ALA A 1 101 ? -0.123 -3.045 -1.947 1.00 80.62 101 ALA A N 1
ATOM 788 C CA . ALA A 1 101 ? -0.844 -2.069 -2.757 1.00 80.62 101 ALA A CA 1
ATOM 789 C C . ALA A 1 101 ? -2.009 -1.452 -1.971 1.00 80.62 101 ALA A C 1
ATOM 791 O O . ALA A 1 101 ? -2.537 -2.063 -1.037 1.00 80.62 101 ALA A O 1
ATOM 792 N N . GLN A 1 102 ? -2.413 -0.239 -2.350 1.00 82.19 102 GLN A N 1
ATOM 793 C CA . GLN A 1 102 ? -3.640 0.352 -1.823 1.00 82.19 102 GLN A CA 1
ATOM 794 C C . GLN A 1 102 ? -4.870 -0.330 -2.450 1.00 82.19 102 GLN A C 1
ATOM 796 O O . GLN A 1 102 ? -4.868 -0.548 -3.664 1.00 82.19 102 GLN A O 1
ATOM 801 N N . PRO A 1 103 ? -5.901 -0.671 -1.655 1.00 82.62 103 PRO A N 1
ATOM 802 C CA . PRO A 1 103 ? -7.169 -1.161 -2.184 1.00 82.62 103 PRO A CA 1
ATOM 803 C C . PRO A 1 103 ? -7.939 -0.034 -2.875 1.00 82.62 103 PRO A C 1
ATOM 805 O O . PRO A 1 103 ? -7.878 1.123 -2.449 1.00 82.62 103 PRO A O 1
ATOM 808 N N . THR A 1 104 ? -8.724 -0.389 -3.887 1.00 81.94 104 THR A N 1
ATOM 809 C CA . THR A 1 104 ? -9.807 0.471 -4.369 1.00 81.94 104 THR A CA 1
ATOM 810 C C . THR A 1 104 ? -10.970 0.347 -3.398 1.00 81.94 104 THR A C 1
ATOM 812 O O . THR A 1 104 ? -11.282 -0.754 -2.940 1.00 81.94 104 THR A O 1
ATOM 815 N N . VAL A 1 105 ? -11.588 1.473 -3.053 1.00 77.69 105 VAL A N 1
ATOM 816 C CA . VAL A 1 105 ? -12.633 1.513 -2.035 1.00 77.69 105 VAL A CA 1
ATOM 817 C C . VAL A 1 105 ? -13.886 2.139 -2.602 1.00 77.69 105 VAL A C 1
ATOM 819 O O . VAL A 1 105 ? -13.893 3.318 -2.948 1.00 77.69 105 VAL A O 1
ATOM 822 N N . GLU A 1 106 ? -14.950 1.350 -2.626 1.00 78.31 106 GLU A N 1
ATOM 823 C CA . GLU A 1 106 ? -16.261 1.774 -3.099 1.00 78.31 106 GLU A CA 1
ATOM 824 C C . GLU A 1 106 ? -17.242 1.813 -1.920 1.00 78.31 106 GLU A C 1
ATOM 826 O O . GLU A 1 106 ? -17.209 0.921 -1.058 1.00 78.31 106 GLU A O 1
ATOM 831 N N . PRO A 1 107 ? -18.091 2.853 -1.819 1.00 76.12 107 PRO A N 1
ATOM 832 C CA . PRO A 1 107 ? -19.189 2.840 -0.866 1.00 76.12 107 PRO A CA 1
ATOM 833 C C . PRO A 1 107 ? -20.141 1.701 -1.236 1.00 76.12 107 PRO A C 1
ATOM 835 O O . PRO A 1 107 ? -20.462 1.512 -2.410 1.00 76.12 107 PRO A O 1
ATOM 838 N N . ILE A 1 108 ? -20.609 0.941 -0.245 1.00 70.31 108 ILE A N 1
ATOM 839 C CA . ILE A 1 108 ? -21.696 -0.007 -0.489 1.00 70.31 108 ILE A CA 1
ATOM 840 C C . ILE A 1 108 ? -22.935 0.843 -0.774 1.00 70.31 108 ILE A C 1
ATOM 842 O O . ILE A 1 108 ? -23.493 1.448 0.142 1.00 70.31 108 ILE A O 1
ATOM 846 N N . VAL A 1 109 ? -23.336 0.936 -2.043 1.00 61.34 109 VAL A N 1
ATOM 847 C CA . VAL A 1 109 ? -24.617 1.537 -2.418 1.00 61.34 109 VAL A CA 1
ATOM 848 C C . VAL A 1 109 ? -25.693 0.622 -1.846 1.00 61.34 109 VAL A C 1
ATOM 850 O O . VAL A 1 109 ? -25.946 -0.460 -2.375 1.00 61.34 109 VAL A O 1
ATOM 853 N N . GLN A 1 110 ? -26.264 1.012 -0.708 1.00 56.50 110 GLN A N 1
ATOM 854 C CA . GLN A 1 110 ? -27.460 0.370 -0.183 1.00 56.50 110 GLN A CA 1
ATOM 855 C C . GLN A 1 110 ? -28.588 0.702 -1.162 1.00 56.50 110 GLN A C 1
ATOM 857 O O . GLN A 1 110 ? -28.958 1.867 -1.303 1.00 56.50 110 GLN A O 1
ATOM 862 N N . LYS A 1 111 ? -29.018 -0.310 -1.915 1.00 47.34 111 LYS A N 1
ATOM 863 C CA . LYS A 1 111 ? -30.172 -0.240 -2.807 1.00 47.34 111 LYS A CA 1
ATOM 864 C C . LYS A 1 111 ? -31.455 -0.413 -2.004 1.00 47.34 111 LYS A C 1
ATOM 866 O O . LYS A 1 111 ? -31.421 -1.228 -1.055 1.00 47.34 111 LYS A O 1
#